Protein AF-A0A7X1ZLM6-F1 (afdb_monomer)

Radius of gyration: 24.39 Å; Cα contacts (8 Å, |Δi|>4): 23; chains: 1; bounding box: 56×49×61 Å

Mean predicted aligned error: 16.89 Å

pLDDT: mean 70.67, std 21.36, range [30.09, 94.31]

Solvent-accessible surface area (backbone atoms only — not comparable to full-atom values): 6677 Å² total; per-residue (Å²): 136,87,86,80,80,82,81,79,78,61,78,74,66,63,59,62,62,62,64,68,58,72,71,65,78,83,78,66,97,73,81,78,82,70,81,82,68,84,72,49,73,43,67,56,97,90,37,84,75,49,71,56,72,56,71,68,61,53,51,52,53,50,53,54,53,50,53,55,50,51,51,54,51,51,54,57,52,68,74,45,91,75,83,82,75,57,70,74,58,52,48,67,75,55,69,80,92,119

Sequence (98 aa):
MIKCERVRFSKKTVTTINQINKIKDIKVASTRKVKKKNPEIVFRDGKPVAVILNIEEYQEILEQLEDIEDLKVLEKMRKKPVKFRRLEEFLKEYSPSV

Foldseek 3Di:
DDDDDDDDDPPVVVVVVVVVVVVPPPDDPPDPPDPDDDWDFDDDPNHTDDTDDDPVVVVVVVVVVVVVVVVVVVVVVVVDPDDDDDPVVVCVVDPPPD

Secondary structure (DSSP, 8-state):
----------TTHHHHHHHHGGGGGGS---------PPPEEEEETTEEEEEE--HHHHHHHHHHHHHHHHHHHHHHHHTS---PPPHHHHHHH-----

Structure (mmCIF, N/CA/C/O backbone):
data_AF-A0A7X1ZLM6-F1
#
_entry.id   AF-A0A7X1ZLM6-F1
#
loop_
_atom_site.group_PDB
_atom_site.id
_atom_site.type_symbol
_atom_site.label_atom_id
_atom_site.label_alt_id
_atom_site.label_comp_id
_atom_site.label_asym_id
_atom_site.label_entity_id
_atom_site.label_seq_id
_atom_site.pdbx_PDB_ins_code
_atom_site.Cartn_x
_atom_site.Cartn_y
_atom_site.Cartn_z
_atom_site.occupancy
_atom_site.B_iso_or_equiv
_atom_site.auth_seq_id
_atom_site.auth_comp_id
_atom_site.auth_asym_id
_atom_site.auth_atom_id
_atom_site.pdbx_PDB_model_num
ATOM 1 N N . MET A 1 1 ? -33.977 -6.296 31.423 1.00 36.00 1 MET A N 1
ATOM 2 C CA . MET A 1 1 ? -32.731 -7.063 31.662 1.00 36.00 1 MET A CA 1
ATOM 3 C C . MET A 1 1 ? -32.374 -7.820 30.390 1.00 36.00 1 MET A C 1
ATOM 5 O O . MET A 1 1 ? -33.041 -8.797 30.082 1.00 36.00 1 MET A O 1
ATOM 9 N N . ILE A 1 2 ? -31.388 -7.354 29.620 1.00 41.66 2 ILE A N 1
ATOM 10 C CA . ILE A 1 2 ? -30.928 -8.052 28.408 1.00 41.66 2 ILE A CA 1
ATOM 11 C C . ILE A 1 2 ? -29.832 -9.033 28.841 1.00 41.66 2 ILE A C 1
ATOM 13 O O . ILE A 1 2 ? -28.785 -8.615 29.333 1.00 41.66 2 ILE A O 1
ATOM 17 N N . LYS A 1 3 ? -30.090 -10.341 28.729 1.00 39.44 3 LYS A N 1
ATOM 18 C CA . LYS A 1 3 ? -29.083 -11.383 28.971 1.00 39.44 3 LYS A CA 1
ATOM 19 C C . LYS A 1 3 ? -28.066 -11.335 27.829 1.00 39.44 3 LYS A C 1
ATOM 21 O O . LYS A 1 3 ? -28.410 -11.620 26.690 1.00 39.44 3 LYS A O 1
ATOM 26 N N . CYS A 1 4 ? -26.828 -10.959 28.138 1.00 30.09 4 CYS A N 1
ATOM 27 C CA . CYS A 1 4 ? -25.717 -11.026 27.196 1.00 30.09 4 CYS A CA 1
ATOM 28 C C . CYS A 1 4 ? -25.149 -12.451 27.226 1.00 30.09 4 CYS A C 1
ATOM 30 O O . CYS A 1 4 ? -24.566 -12.880 28.226 1.00 30.09 4 CYS A O 1
ATOM 32 N N . GLU A 1 5 ? -25.387 -13.213 26.163 1.00 39.16 5 GLU A N 1
ATOM 33 C CA . GLU 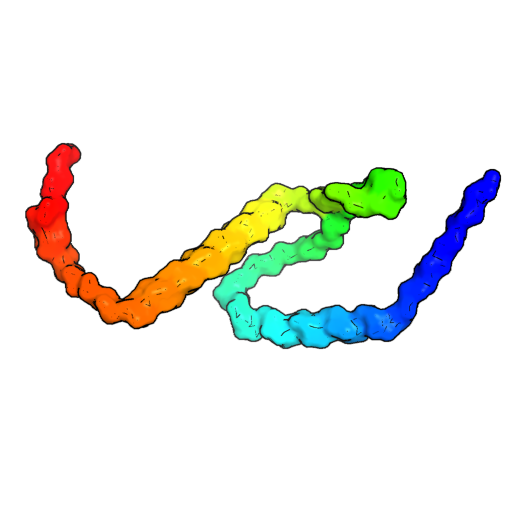A 1 5 ? -24.929 -14.592 26.045 1.00 39.16 5 GLU A CA 1
ATOM 34 C C . GLU A 1 5 ? -23.463 -14.614 25.592 1.00 39.16 5 GLU A C 1
ATOM 36 O O . GLU A 1 5 ? -23.086 -14.120 24.530 1.00 39.16 5 GLU A O 1
ATOM 41 N N . ARG A 1 6 ? -22.600 -15.137 26.466 1.00 38.47 6 ARG A N 1
ATOM 42 C CA . ARG A 1 6 ? -21.144 -15.151 26.302 1.00 38.47 6 ARG A CA 1
ATOM 43 C C . ARG A 1 6 ? -20.755 -16.208 25.261 1.00 38.47 6 ARG A C 1
ATOM 45 O O . ARG A 1 6 ? -20.666 -17.393 25.581 1.00 38.47 6 ARG A O 1
ATOM 52 N N . VAL A 1 7 ? -20.499 -15.776 24.025 1.00 45.41 7 VAL A N 1
ATOM 53 C CA . VAL A 1 7 ? -20.008 -16.634 22.934 1.00 45.41 7 VAL A CA 1
ATOM 54 C C . VAL A 1 7 ? -18.648 -17.230 23.320 1.00 45.41 7 VAL A C 1
ATOM 56 O O . VAL A 1 7 ? -17.647 -16.525 23.448 1.00 45.41 7 VAL A O 1
ATOM 59 N N . ARG A 1 8 ? -18.603 -18.550 23.536 1.00 36.84 8 ARG A N 1
ATOM 60 C CA . ARG A 1 8 ? -17.363 -19.292 23.797 1.00 36.84 8 ARG A CA 1
ATOM 61 C C . ARG A 1 8 ? -16.621 -19.500 22.480 1.00 36.84 8 ARG A C 1
ATOM 63 O O . ARG A 1 8 ? -16.921 -20.431 21.739 1.00 36.84 8 ARG A O 1
ATOM 70 N N . PHE A 1 9 ? -15.630 -18.658 22.203 1.00 40.00 9 PHE A N 1
ATOM 71 C CA . PHE A 1 9 ? -14.674 -18.933 21.134 1.00 40.00 9 PHE A CA 1
ATOM 72 C C . PHE A 1 9 ? -13.902 -20.221 21.455 1.00 40.00 9 PHE A C 1
ATOM 74 O O . PHE A 1 9 ? -13.250 -20.351 22.493 1.00 40.00 9 PHE A O 1
ATOM 81 N N . SER A 1 10 ? -14.034 -21.207 20.567 1.00 37.28 10 SER A N 1
ATOM 82 C CA . SER A 1 10 ? -13.340 -22.491 20.634 1.00 37.28 10 SER A CA 1
ATOM 83 C C . SER A 1 10 ? -11.828 -22.270 20.648 1.00 37.28 10 SER A C 1
ATOM 85 O O . SER A 1 10 ? -11.273 -21.682 19.724 1.00 37.28 10 SER A O 1
ATOM 87 N N . LY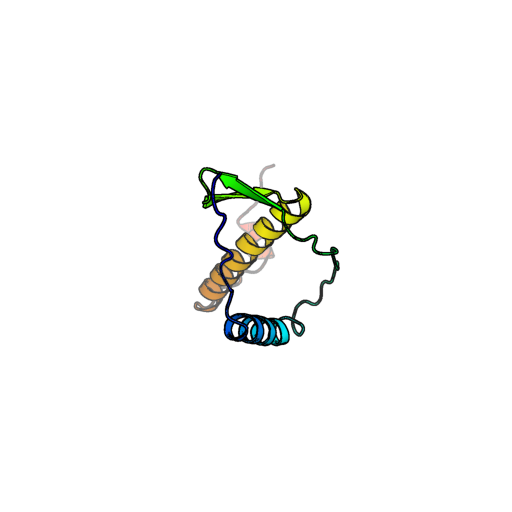S A 1 11 ? -11.139 -22.817 21.656 1.00 44.09 11 LYS A N 1
ATOM 88 C CA . LYS A 1 11 ? -9.670 -22.775 21.789 1.00 44.09 11 LYS A CA 1
ATOM 89 C C . LYS A 1 11 ? -8.911 -23.348 20.576 1.00 44.09 11 LYS A C 1
ATOM 91 O O . LYS A 1 11 ? -7.698 -23.195 20.508 1.00 44.09 11 LYS A O 1
ATOM 96 N N . LYS A 1 12 ? -9.598 -23.991 19.621 1.00 43.56 12 LYS A N 1
ATOM 97 C CA . LYS A 1 12 ? -9.004 -24.544 18.395 1.00 43.56 12 LYS A CA 1
ATOM 98 C C . LYS A 1 12 ? -8.702 -23.489 17.323 1.00 43.56 12 LYS A C 1
ATOM 100 O O . LYS A 1 12 ? -7.840 -23.732 16.491 1.00 43.56 12 LYS A O 1
ATOM 105 N N . THR A 1 13 ? -9.361 -22.326 17.331 1.00 39.78 13 THR A N 1
ATOM 106 C CA . THR A 1 13 ? -9.121 -21.280 16.312 1.00 39.78 13 THR A CA 1
ATOM 107 C C . THR A 1 13 ? -7.926 -20.381 16.639 1.00 39.78 13 THR A C 1
ATOM 109 O O . THR A 1 13 ? -7.405 -19.703 15.758 1.00 39.78 13 THR A O 1
ATOM 112 N N . VAL A 1 14 ? -7.448 -20.408 17.887 1.00 43.06 14 VAL A N 1
ATOM 113 C CA . VAL A 1 14 ? -6.340 -19.563 18.366 1.00 43.06 14 VAL A CA 1
ATOM 114 C C . VAL A 1 14 ? -4.974 -20.107 17.925 1.00 43.06 14 VAL A C 1
ATOM 116 O O . 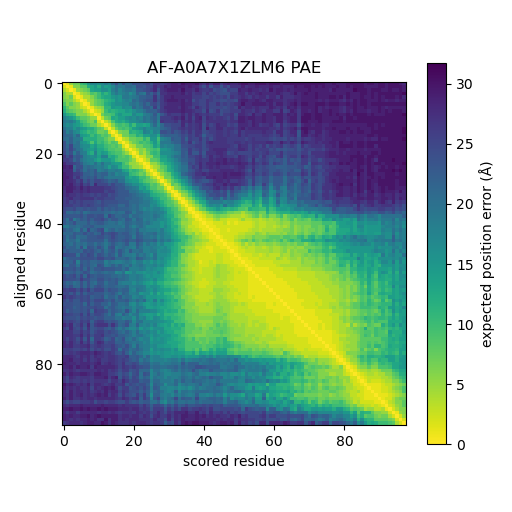VAL A 1 14 ? -4.039 -19.342 17.709 1.00 43.06 14 VAL A O 1
ATOM 119 N N . THR A 1 15 ? -4.839 -21.423 17.734 1.00 40.22 15 THR A N 1
ATOM 120 C CA . THR A 1 15 ? -3.542 -22.048 17.425 1.00 40.22 15 THR A CA 1
ATOM 121 C C . THR A 1 15 ? -3.116 -21.850 15.968 1.00 40.22 15 THR A C 1
ATOM 123 O O . THR A 1 15 ? -1.927 -21.699 15.691 1.00 40.22 15 THR A O 1
ATOM 126 N N . THR A 1 16 ? -4.068 -21.791 15.034 1.00 45.84 16 THR A N 1
ATOM 127 C CA . THR A 1 16 ? -3.774 -21.694 13.595 1.00 45.84 16 THR A CA 1
ATOM 128 C C . THR A 1 16 ? -3.254 -20.313 13.190 1.00 45.84 16 THR A C 1
ATOM 130 O O . THR A 1 16 ? -2.413 -20.209 12.300 1.00 45.84 16 THR A O 1
ATOM 133 N N . ILE A 1 17 ? -3.664 -19.249 13.891 1.00 46.94 17 ILE A N 1
ATOM 134 C CA . ILE A 1 17 ? -3.192 -17.881 13.611 1.00 46.94 17 ILE A CA 1
ATOM 135 C C . ILE A 1 17 ? -1.687 -17.742 13.922 1.00 46.94 17 ILE A C 1
ATOM 137 O O . ILE A 1 17 ? -0.969 -17.040 13.212 1.00 46.94 17 ILE A O 1
ATOM 141 N N . ASN A 1 18 ? -1.166 -18.482 14.909 1.00 48.75 18 ASN A N 1
ATOM 142 C CA . ASN A 1 18 ? 0.246 -18.401 15.302 1.00 48.75 18 ASN A CA 1
ATOM 143 C C . ASN A 1 18 ? 1.217 -19.078 14.320 1.00 48.75 18 ASN A C 1
ATOM 145 O O . ASN A 1 18 ? 2.396 -18.730 14.307 1.00 48.75 18 ASN A O 1
ATOM 149 N N . GLN A 1 19 ? 0.757 -20.015 13.484 1.00 50.66 19 GLN A N 1
ATOM 150 C CA . GLN A 1 19 ? 1.635 -20.694 12.519 1.00 50.66 19 GLN A CA 1
ATOM 151 C C . GLN A 1 19 ? 1.920 -19.834 11.277 1.00 50.66 19 GLN A C 1
ATOM 153 O O . GLN A 1 19 ? 3.004 -19.921 10.706 1.00 50.66 19 GLN A O 1
ATOM 158 N N . ILE A 1 20 ? 0.999 -18.942 10.905 1.00 48.50 20 ILE A N 1
ATOM 159 C CA . ILE A 1 20 ? 1.117 -18.091 9.708 1.00 48.50 20 ILE A CA 1
ATOM 160 C C . ILE A 1 20 ? 2.143 -16.958 9.913 1.00 48.50 20 ILE A C 1
ATOM 162 O O . ILE A 1 20 ? 2.770 -16.499 8.958 1.00 48.50 20 ILE A O 1
ATOM 166 N N . ASN A 1 21 ? 2.383 -16.534 11.158 1.00 49.38 21 ASN A N 1
ATOM 167 C CA . ASN A 1 21 ? 3.306 -15.435 11.462 1.00 49.38 21 ASN A CA 1
ATOM 168 C C . ASN A 1 21 ? 4.792 -15.828 11.385 1.00 49.38 21 ASN A C 1
ATOM 170 O O . ASN A 1 21 ? 5.626 -14.962 11.159 1.00 49.38 21 ASN A O 1
ATOM 174 N N . LYS A 1 22 ? 5.130 -17.121 11.487 1.00 49.25 22 LYS A N 1
ATOM 175 C CA . LYS A 1 22 ? 6.523 -17.604 11.562 1.00 49.25 22 LYS A CA 1
ATOM 176 C C . LYS A 1 22 ? 7.301 -17.496 10.240 1.00 49.25 22 LYS A C 1
ATOM 178 O O . LYS A 1 22 ? 8.521 -17.597 10.228 1.00 49.25 22 LYS A O 1
ATOM 183 N N . ILE A 1 23 ? 6.595 -17.311 9.122 1.00 48.16 23 ILE A N 1
ATOM 184 C CA . ILE A 1 23 ? 7.177 -17.236 7.770 1.00 48.16 23 ILE A CA 1
ATOM 185 C C . ILE A 1 23 ? 7.502 -15.780 7.376 1.00 48.16 23 ILE A C 1
ATOM 187 O O . ILE A 1 23 ? 8.328 -15.547 6.496 1.00 48.16 23 ILE A O 1
ATOM 191 N N . LYS A 1 24 ? 6.905 -14.781 8.044 1.00 46.16 24 LYS A N 1
ATOM 192 C CA . LYS A 1 24 ? 7.044 -13.356 7.682 1.00 46.16 24 LYS A CA 1
ATOM 193 C C . LYS A 1 24 ? 8.354 -12.714 8.158 1.00 46.16 24 LYS A C 1
ATOM 195 O O . LYS A 1 24 ? 8.744 -11.680 7.625 1.00 46.16 24 LYS A O 1
ATOM 200 N N . ASP A 1 25 ? 9.056 -13.340 9.099 1.00 42.31 25 ASP A N 1
ATOM 201 C CA . ASP A 1 25 ? 10.214 -12.744 9.779 1.00 42.31 25 ASP A CA 1
ATOM 202 C C . ASP A 1 25 ? 11.528 -12.776 8.965 1.00 42.31 25 ASP A C 1
ATOM 204 O O . ASP A 1 25 ? 12.502 -12.137 9.352 1.00 42.31 25 ASP A O 1
ATOM 208 N N . ILE A 1 26 ? 11.586 -13.488 7.830 1.00 48.12 26 ILE A N 1
ATOM 209 C CA . ILE A 1 26 ? 12.856 -13.772 7.123 1.00 48.12 26 ILE A CA 1
ATOM 210 C C . ILE A 1 26 ? 13.183 -12.773 5.990 1.00 48.12 26 ILE A C 1
ATOM 212 O O . ILE A 1 26 ? 14.310 -12.761 5.498 1.00 48.12 26 ILE A O 1
ATOM 216 N N . LYS A 1 27 ? 12.257 -11.902 5.557 1.00 40.00 27 LYS A N 1
ATOM 217 C CA . LYS A 1 27 ? 12.443 -11.129 4.306 1.00 40.00 27 LYS A CA 1
ATOM 218 C 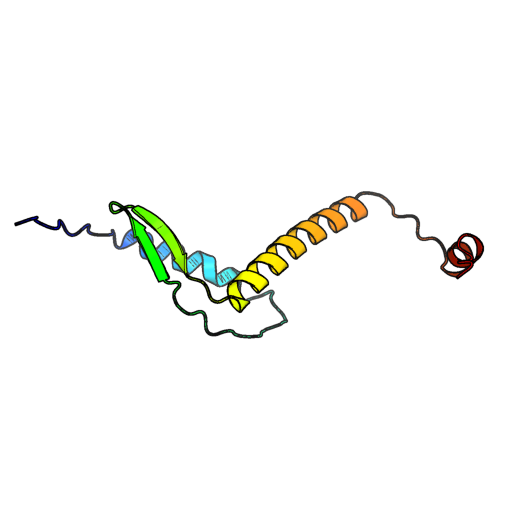C . LYS A 1 27 ? 12.059 -9.646 4.330 1.00 40.00 27 LYS A C 1
ATOM 220 O O . LYS A 1 27 ? 11.731 -9.098 3.284 1.00 40.00 27 LYS A O 1
ATOM 225 N N . VAL A 1 28 ? 12.139 -8.965 5.472 1.00 45.78 28 VAL A N 1
ATOM 226 C CA . VAL A 1 28 ? 11.978 -7.497 5.501 1.00 45.78 28 VAL A CA 1
ATOM 227 C C . VAL A 1 28 ? 13.227 -6.856 6.101 1.00 45.78 28 VAL A C 1
ATOM 229 O O . VAL A 1 28 ? 13.335 -6.653 7.306 1.00 45.78 28 VAL A O 1
ATOM 232 N N . ALA A 1 29 ? 14.199 -6.564 5.233 1.00 43.53 29 ALA A N 1
ATOM 233 C CA . ALA A 1 29 ? 15.477 -5.926 5.560 1.00 43.53 29 ALA A CA 1
ATOM 234 C C . ALA A 1 29 ? 15.384 -4.384 5.625 1.00 43.53 29 ALA A C 1
ATOM 236 O O . ALA A 1 29 ? 16.297 -3.684 5.200 1.00 43.53 29 ALA A O 1
ATOM 237 N N . SER A 1 30 ? 14.285 -3.844 6.157 1.00 43.56 30 SER A N 1
ATOM 238 C CA . SER A 1 30 ? 14.141 -2.413 6.461 1.00 43.56 30 SER A CA 1
ATOM 239 C C . SER A 1 30 ? 13.250 -2.259 7.691 1.00 43.56 30 SER A C 1
ATOM 241 O O . SER A 1 30 ? 12.037 -2.095 7.613 1.00 43.56 30 SER A O 1
ATOM 243 N N . THR A 1 31 ? 13.831 -2.462 8.872 1.00 40.03 31 THR A N 1
ATOM 244 C CA . THR A 1 31 ? 13.071 -2.551 10.121 1.00 40.03 31 THR A CA 1
ATOM 245 C C . THR A 1 31 ? 12.979 -1.196 10.823 1.00 40.03 31 THR A C 1
ATOM 247 O O . THR A 1 31 ? 13.790 -0.907 11.705 1.00 40.03 31 THR A O 1
ATOM 250 N N . ARG A 1 32 ? 11.938 -0.401 10.544 1.00 42.94 32 ARG A N 1
ATOM 251 C CA . ARG A 1 32 ? 11.345 0.448 11.593 1.00 42.94 32 ARG A CA 1
ATOM 252 C C . ARG A 1 32 ? 10.290 -0.384 12.308 1.00 42.94 32 ARG A C 1
ATOM 254 O O . ARG A 1 32 ? 9.189 -0.586 11.818 1.00 42.94 32 ARG A O 1
ATOM 261 N N . LYS A 1 33 ? 10.646 -0.923 13.477 1.00 48.84 33 LYS A N 1
ATOM 262 C CA . LYS A 1 33 ? 9.695 -1.622 14.351 1.00 48.84 33 LYS A CA 1
ATOM 263 C C . LYS A 1 33 ? 8.772 -0.588 14.997 1.00 48.84 33 LYS A C 1
ATOM 265 O O . LYS A 1 33 ? 8.991 -0.193 16.141 1.00 48.84 33 LYS A O 1
ATOM 270 N N . VAL A 1 34 ? 7.754 -0.141 14.266 1.00 55.78 34 VAL A N 1
ATOM 271 C CA . VAL A 1 34 ? 6.628 0.581 14.861 1.00 55.78 34 VAL A CA 1
ATOM 272 C C . VAL A 1 34 ? 5.951 -0.402 15.813 1.00 55.78 34 VAL A C 1
ATOM 274 O O . VAL A 1 34 ? 5.609 -1.527 15.437 1.00 55.78 34 VAL A O 1
ATOM 277 N N . LYS A 1 35 ? 5.847 -0.036 17.094 1.00 56.94 35 LYS A N 1
ATOM 278 C CA . LYS A 1 35 ? 5.112 -0.835 18.078 1.00 56.94 35 LYS A CA 1
ATOM 279 C C . LYS A 1 35 ? 3.657 -0.888 17.616 1.00 56.94 35 LYS A C 1
ATOM 281 O O . LYS A 1 35 ? 2.931 0.072 17.843 1.00 56.94 35 LYS A O 1
ATOM 286 N N . LYS A 1 36 ? 3.259 -1.987 16.965 1.00 61.44 36 LYS A N 1
ATOM 287 C CA . LYS A 1 36 ? 1.886 -2.203 16.496 1.00 61.44 36 LYS A CA 1
ATOM 288 C C . LYS A 1 36 ? 0.942 -2.089 17.685 1.00 61.44 36 LYS A C 1
ATOM 290 O O . LYS A 1 36 ? 0.934 -2.960 18.558 1.00 61.44 36 LYS A O 1
ATOM 295 N N . LYS A 1 37 ? 0.197 -0.988 17.748 1.00 67.12 37 LYS A N 1
ATOM 296 C CA . LYS A 1 37 ? -0.905 -0.848 18.696 1.00 67.12 37 LYS A CA 1
ATOM 297 C C . LYS A 1 37 ? -2.033 -1.755 18.2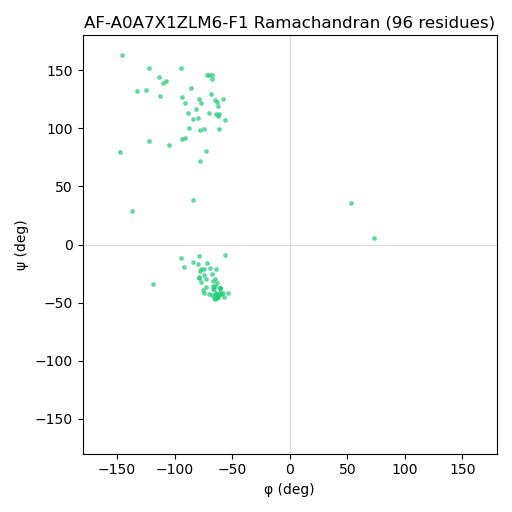13 1.00 67.12 37 LYS A C 1
ATOM 299 O O . LYS A 1 37 ? -2.199 -1.967 17.014 1.00 67.12 37 LYS A O 1
ATOM 304 N N . ASN A 1 38 ? -2.785 -2.335 19.145 1.00 72.56 38 ASN A N 1
ATOM 305 C CA . ASN A 1 38 ? -3.995 -3.054 18.758 1.00 72.56 38 ASN A CA 1
ATOM 306 C C . ASN A 1 38 ? -4.971 -2.027 18.165 1.00 72.56 38 ASN A C 1
ATOM 308 O O . ASN A 1 38 ? -5.248 -1.040 18.849 1.00 72.56 38 ASN A O 1
ATOM 312 N N . PRO A 1 39 ? -5.456 -2.218 16.927 1.00 80.25 39 PRO A N 1
ATOM 313 C CA . PRO A 1 39 ? -6.365 -1.266 16.311 1.00 80.25 39 PRO A CA 1
ATOM 314 C C . PRO A 1 39 ? -7.703 -1.264 17.053 1.00 80.25 39 PRO A C 1
ATOM 316 O O . PRO A 1 39 ? -8.193 -2.314 17.482 1.00 80.25 39 PRO A O 1
ATOM 319 N N . GLU A 1 40 ? -8.301 -0.088 17.198 1.00 86.06 40 GLU A N 1
ATOM 320 C CA . GLU A 1 40 ? -9.613 0.051 17.825 1.00 86.06 40 GLU A CA 1
ATOM 321 C C . GLU A 1 40 ? -10.711 -0.165 16.778 1.00 86.06 40 GLU A C 1
ATOM 323 O O . GLU A 1 40 ? -10.636 0.352 15.665 1.00 86.06 40 GLU A O 1
ATOM 328 N N . ILE A 1 41 ? -11.739 -0.947 17.116 1.00 88.06 41 ILE A N 1
ATOM 329 C CA . ILE A 1 41 ? -12.824 -1.309 16.193 1.00 88.06 41 ILE A CA 1
ATOM 330 C C . ILE A 1 41 ? -14.122 -0.658 16.667 1.00 88.06 41 ILE A C 1
ATOM 332 O O . ILE A 1 41 ? -14.530 -0.824 17.817 1.00 88.06 41 ILE A O 1
ATOM 336 N N . VAL A 1 42 ? -14.795 0.049 15.763 1.00 91.06 42 VAL A N 1
ATOM 337 C CA . VAL A 1 42 ? -16.078 0.714 16.007 1.00 91.06 42 VAL A CA 1
ATOM 338 C C . VAL A 1 42 ? -17.220 -0.208 15.594 1.00 91.06 42 VAL A C 1
ATOM 340 O O . VAL A 1 42 ? -17.277 -0.677 14.454 1.00 91.06 42 VAL A O 1
ATOM 343 N N . PHE A 1 43 ? -18.161 -0.427 16.513 1.00 94.19 43 PHE A N 1
ATOM 3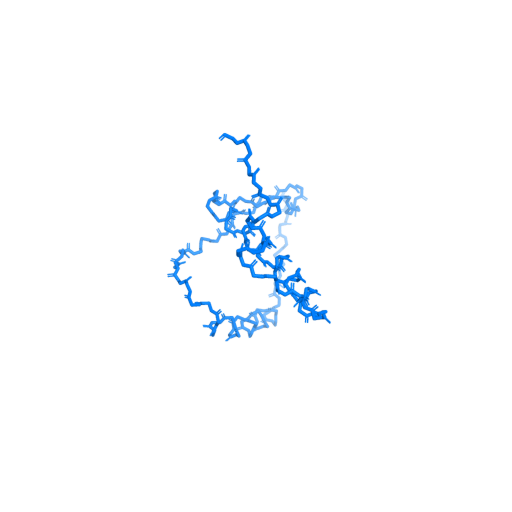44 C CA . PHE A 1 43 ? -19.347 -1.256 16.299 1.00 94.19 43 PHE A CA 1
ATOM 345 C C . PHE A 1 43 ? -20.614 -0.398 16.181 1.00 94.19 43 PHE A C 1
ATOM 347 O O . PHE A 1 43 ? -20.800 0.551 16.941 1.00 94.19 43 PHE A O 1
ATOM 354 N N . ARG A 1 44 ? -21.517 -0.768 15.267 1.00 93.50 44 ARG A N 1
ATOM 355 C CA . ARG A 1 44 ? -22.884 -0.232 15.149 1.00 93.50 44 ARG A CA 1
ATOM 356 C C . ARG A 1 44 ? -23.853 -1.405 14.997 1.00 93.50 44 ARG A C 1
ATOM 358 O O . ARG A 1 44 ? -23.574 -2.323 14.232 1.00 93.50 44 ARG A O 1
ATOM 365 N N . ASP A 1 45 ? -24.940 -1.418 15.766 1.00 91.19 45 ASP A N 1
ATOM 366 C CA . ASP A 1 45 ? -25.939 -2.506 15.778 1.00 91.19 45 ASP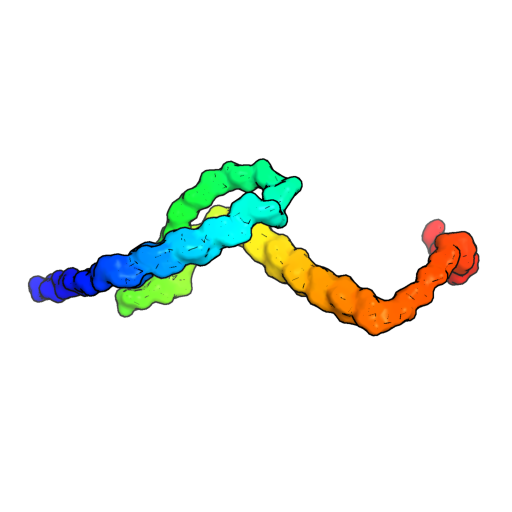 A CA 1
ATOM 367 C C . ASP A 1 45 ? -25.333 -3.904 16.011 1.00 91.19 45 ASP A C 1
ATOM 369 O O . ASP A 1 45 ? -25.743 -4.905 15.422 1.00 91.19 45 ASP A O 1
ATOM 373 N N . GLY A 1 46 ? -24.290 -3.968 16.845 1.00 91.88 46 GLY A N 1
ATOM 374 C CA . GLY A 1 46 ? -23.559 -5.205 17.135 1.00 91.88 46 GLY A CA 1
ATOM 375 C C . GLY A 1 46 ? -22.653 -5.701 16.001 1.00 91.88 46 GLY A C 1
ATOM 376 O O . GLY A 1 46 ? -22.064 -6.771 16.133 1.00 91.88 46 GLY A O 1
ATOM 377 N N . LYS A 1 47 ? -22.501 -4.942 14.907 1.00 92.19 47 LYS A N 1
ATOM 378 C CA . LYS A 1 47 ? -21.625 -5.273 13.773 1.00 92.19 47 LYS A CA 1
ATOM 379 C C . LYS A 1 47 ? -20.419 -4.329 13.719 1.00 92.19 47 LYS A C 1
ATOM 381 O O . LYS A 1 47 ? -20.592 -3.133 13.955 1.00 92.19 47 LYS A O 1
ATOM 386 N N . PRO A 1 48 ? -19.204 -4.820 13.419 1.00 93.12 48 PRO A N 1
ATOM 387 C CA . PRO A 1 48 ? -18.051 -3.950 13.202 1.00 93.12 48 PRO A CA 1
ATOM 388 C C . PRO A 1 48 ? -18.250 -3.155 11.906 1.00 93.12 48 PRO A C 1
ATOM 390 O O . PRO A 1 48 ? -18.573 -3.736 10.871 1.00 93.12 48 PRO A O 1
ATOM 393 N N . VAL A 1 49 ? -18.081 -1.835 11.966 1.00 93.69 49 VAL A N 1
ATOM 394 C CA . VAL A 1 49 ? -18.306 -0.928 10.824 1.00 93.69 49 VAL A CA 1
ATOM 395 C C . VAL A 1 49 ? -17.043 -0.177 10.426 1.00 93.69 49 VAL A C 1
ATOM 397 O O . VAL A 1 49 ? -16.849 0.089 9.244 1.00 93.69 49 VAL A O 1
ATOM 400 N N . ALA A 1 50 ? -16.178 0.162 11.381 1.00 91.75 50 ALA A N 1
ATOM 401 C CA . ALA A 1 50 ? -14.957 0.907 11.098 1.00 91.75 50 ALA A CA 1
ATOM 402 C C . ALA A 1 50 ? -13.809 0.477 12.013 1.00 91.75 50 ALA A C 1
ATOM 404 O O . ALA A 1 50 ? -14.023 -0.136 13.060 1.00 91.75 50 ALA A O 1
ATOM 405 N N . VAL A 1 51 ? -12.593 0.826 11.608 1.00 90.94 51 VAL A N 1
ATOM 406 C CA . VAL A 1 51 ? -11.367 0.633 12.381 1.00 90.94 51 VAL A CA 1
ATOM 407 C C . VAL A 1 51 ? -10.683 1.988 12.504 1.00 90.94 51 VAL A C 1
ATOM 409 O O . VAL A 1 51 ? -10.566 2.708 11.515 1.00 90.94 51 VAL A O 1
ATOM 412 N N . ILE A 1 52 ? -10.260 2.342 13.712 1.00 89.31 52 ILE A N 1
ATOM 413 C CA . ILE A 1 52 ? -9.479 3.547 13.979 1.00 89.31 52 ILE A CA 1
ATOM 414 C C . ILE A 1 52 ? -8.005 3.160 13.876 1.00 89.31 52 ILE A C 1
ATOM 416 O O . ILE A 1 52 ? -7.533 2.270 14.587 1.00 89.31 52 ILE A O 1
ATOM 420 N N . LEU A 1 53 ? -7.295 3.829 12.971 1.00 88.69 53 LEU A N 1
ATOM 421 C CA . LEU A 1 53 ? -5.873 3.628 12.710 1.00 88.69 53 LEU A CA 1
ATOM 422 C C . LEU A 1 53 ? -5.121 4.941 12.910 1.00 88.69 53 LEU A C 1
ATOM 424 O O . LEU A 1 53 ? -5.679 6.022 12.705 1.00 88.69 53 LEU A O 1
ATOM 428 N N . ASN A 1 54 ? -3.843 4.849 13.282 1.00 89.12 54 ASN A N 1
ATOM 429 C CA . ASN A 1 54 ? -2.970 6.017 13.239 1.00 89.12 54 ASN A CA 1
ATOM 430 C C . ASN A 1 54 ? -2.748 6.421 11.778 1.00 89.12 54 ASN A C 1
ATOM 432 O O . ASN A 1 54 ? -2.667 5.562 10.899 1.00 89.12 54 ASN A O 1
ATOM 436 N N . ILE A 1 55 ? -2.611 7.723 11.521 1.00 89.69 55 ILE A N 1
ATOM 437 C CA . ILE A 1 55 ? -2.429 8.220 10.151 1.00 89.69 55 ILE A CA 1
ATOM 438 C C . ILE A 1 55 ? -1.165 7.650 9.493 1.00 89.69 55 ILE A C 1
ATOM 440 O O . ILE A 1 55 ? -1.205 7.278 8.327 1.00 89.69 55 ILE A O 1
ATOM 444 N N . GLU A 1 56 ? -0.085 7.498 10.262 1.00 89.50 56 GLU A N 1
ATOM 445 C CA . GLU A 1 56 ? 1.178 6.909 9.799 1.00 89.50 56 GLU A CA 1
ATOM 446 C C . GLU A 1 56 ? 0.999 5.443 9.378 1.00 89.50 56 GLU A C 1
ATOM 448 O O . GLU A 1 56 ? 1.465 5.036 8.321 1.00 89.50 56 GLU A O 1
ATOM 453 N N . GLU A 1 57 ? 0.264 4.656 10.172 1.00 86.50 57 GLU A N 1
ATOM 454 C CA . GLU A 1 57 ? -0.010 3.244 9.868 1.00 86.50 57 GLU A CA 1
ATOM 455 C C . GLU A 1 57 ? -0.897 3.106 8.626 1.00 86.50 57 GLU A C 1
ATOM 457 O O . GLU A 1 57 ? -0.703 2.201 7.819 1.00 86.50 57 GLU A O 1
ATOM 462 N N . TYR A 1 58 ? -1.870 4.004 8.459 1.00 88.81 58 TYR A N 1
ATOM 463 C CA . TYR A 1 58 ? -2.703 4.035 7.262 1.00 88.81 58 TYR A CA 1
ATOM 464 C C . TYR A 1 58 ? -1.875 4.340 6.006 1.00 88.81 58 TYR A C 1
ATOM 466 O O . TYR A 1 58 ? -2.024 3.645 5.004 1.00 88.81 58 TYR A O 1
ATOM 474 N N . GLN A 1 59 ? -0.980 5.330 6.072 1.00 91.94 59 GLN A N 1
ATOM 475 C CA . GLN A 1 59 ? -0.086 5.678 4.963 1.00 91.94 59 GLN A CA 1
ATOM 476 C C . GLN A 1 59 ? 0.850 4.523 4.600 1.00 91.94 59 GLN A C 1
ATOM 478 O O . GLN A 1 59 ? 0.941 4.166 3.431 1.00 91.94 59 GLN A O 1
ATOM 483 N N . GLU A 1 60 ? 1.457 3.869 5.591 1.00 90.12 60 GLU A N 1
ATOM 484 C CA . GLU A 1 60 ? 2.344 2.725 5.353 1.00 90.12 60 GLU A CA 1
ATOM 485 C C . GLU A 1 60 ? 1.612 1.563 4.658 1.00 90.12 60 GLU A C 1
ATOM 487 O O . GLU A 1 60 ? 2.165 0.891 3.789 1.00 90.12 60 GLU A O 1
ATOM 492 N N . ILE A 1 61 ? 0.343 1.323 5.013 1.00 88.19 61 ILE A N 1
ATOM 493 C CA . ILE A 1 61 ? -0.474 0.298 4.349 1.00 88.19 61 ILE A CA 1
ATOM 494 C C . ILE A 1 61 ? -0.737 0.666 2.883 1.00 88.19 61 ILE A C 1
ATOM 496 O O . ILE A 1 61 ? -0.735 -0.229 2.038 1.00 88.19 61 ILE A O 1
ATOM 500 N N . LEU A 1 62 ? -0.962 1.947 2.573 1.00 92.44 62 LEU A N 1
ATOM 501 C CA . LEU A 1 62 ? -1.137 2.404 1.192 1.00 92.44 62 LEU A CA 1
ATOM 502 C C . LEU A 1 62 ? 0.143 2.218 0.371 1.00 92.44 62 LEU A C 1
ATOM 504 O O . LEU A 1 62 ? 0.077 1.625 -0.702 1.00 92.44 62 LEU A O 1
ATOM 508 N N . GLU A 1 63 ? 1.295 2.627 0.904 1.00 91.25 63 GLU A N 1
ATOM 509 C CA . GLU A 1 63 ? 2.599 2.446 0.248 1.00 91.25 63 GLU A CA 1
ATOM 510 C C . GLU A 1 63 ? 2.864 0.964 -0.065 1.00 91.25 63 GLU A C 1
ATOM 512 O O . GLU A 1 63 ? 3.206 0.607 -1.189 1.00 91.25 63 GLU A O 1
ATOM 517 N N . GLN A 1 64 ? 2.598 0.066 0.890 1.00 91.88 64 GLN A N 1
ATOM 518 C CA . GLN A 1 64 ? 2.753 -1.377 0.671 1.00 91.88 64 GLN A CA 1
ATOM 519 C C . GLN A 1 64 ? 1.818 -1.929 -0.414 1.00 91.88 64 GLN A C 1
ATOM 521 O O . GLN A 1 64 ? 2.172 -2.895 -1.093 1.00 91.88 64 GLN A O 1
ATOM 526 N N . LEU A 1 65 ? 0.607 -1.380 -0.562 1.00 94.31 65 LEU A N 1
ATOM 527 C CA . LEU A 1 65 ? -0.305 -1.793 -1.632 1.00 94.31 65 LEU A CA 1
ATOM 528 C C . LEU A 1 65 ? 0.239 -1.382 -3.004 1.00 94.31 65 LEU A C 1
ATOM 530 O O . LEU A 1 65 ? 0.227 -2.210 -3.916 1.00 94.31 65 LEU A O 1
ATOM 534 N N . GLU A 1 66 ? 0.756 -0.160 -3.124 1.00 92.56 66 GLU A N 1
ATOM 535 C CA . GLU A 1 66 ? 1.383 0.354 -4.347 1.00 92.56 66 GLU A CA 1
ATOM 536 C C . GLU A 1 66 ? 2.642 -0.447 -4.712 1.00 92.56 66 GLU A C 1
ATOM 538 O O . GLU A 1 66 ? 2.748 -0.943 -5.835 1.00 92.56 66 GLU A O 1
ATOM 543 N N . ASP A 1 67 ? 3.517 -0.725 -3.740 1.00 92.75 67 ASP A N 1
ATOM 544 C CA . ASP A 1 67 ? 4.716 -1.553 -3.929 1.00 92.75 67 ASP A CA 1
ATOM 545 C C . ASP A 1 67 ? 4.381 -2.927 -4.541 1.00 92.75 67 ASP A C 1
ATOM 547 O O . ASP A 1 67 ? 5.075 -3.439 -5.427 1.00 92.75 67 ASP A O 1
ATOM 551 N N . ILE A 1 68 ? 3.294 -3.561 -4.084 1.00 91.69 68 ILE A N 1
ATOM 552 C CA . ILE A 1 68 ? 2.852 -4.864 -4.603 1.00 91.69 68 ILE A CA 1
ATOM 553 C C . ILE A 1 68 ? 2.380 -4.750 -6.058 1.00 91.69 68 ILE A C 1
ATOM 555 O O . ILE A 1 68 ? 2.561 -5.689 -6.844 1.00 91.69 68 ILE A O 1
ATOM 559 N N . GLU A 1 69 ? 1.740 -3.647 -6.429 1.00 91.31 69 GLU A N 1
ATOM 560 C CA . GLU A 1 69 ? 1.313 -3.403 -7.804 1.00 91.31 69 GLU A CA 1
ATOM 561 C C . GLU A 1 69 ? 2.503 -3.132 -8.724 1.00 91.31 69 GLU A C 1
ATOM 563 O O . GLU A 1 69 ? 2.596 -3.752 -9.792 1.00 91.31 69 GLU A O 1
ATOM 568 N N . ASP A 1 70 ? 3.467 -2.337 -8.271 1.00 91.50 70 ASP A N 1
ATOM 569 C CA . ASP A 1 70 ? 4.709 -2.059 -8.989 1.00 91.50 70 ASP A CA 1
ATOM 570 C C . ASP A 1 70 ? 5.517 -3.330 -9.250 1.00 91.50 70 ASP A C 1
ATOM 572 O O . ASP A 1 70 ? 5.967 -3.579 -10.375 1.00 91.50 70 ASP A O 1
ATOM 576 N N . LEU A 1 71 ? 5.623 -4.221 -8.259 1.00 92.19 71 LEU A N 1
ATOM 577 C CA . LEU A 1 71 ? 6.269 -5.522 -8.444 1.00 92.19 71 LEU A CA 1
ATOM 578 C C . LEU A 1 71 ? 5.596 -6.345 -9.551 1.00 92.19 71 LEU A C 1
ATOM 580 O O . LEU A 1 71 ? 6.284 -6.932 -10.392 1.00 92.19 71 LEU A O 1
ATOM 584 N N . LYS A 1 72 ? 4.258 -6.352 -9.620 1.00 91.00 72 LYS A N 1
ATOM 585 C CA . LYS A 1 72 ? 3.527 -7.040 -10.701 1.00 91.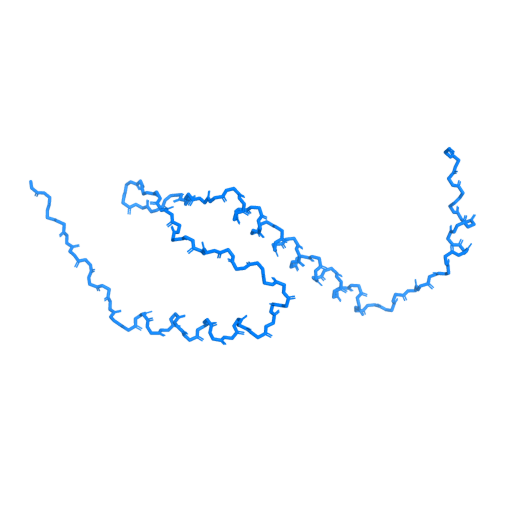00 72 LYS A CA 1
ATOM 586 C C . LYS A 1 72 ? 3.805 -6.403 -12.061 1.00 91.00 72 LYS A C 1
ATOM 588 O O . LYS A 1 72 ? 3.847 -7.113 -13.070 1.00 91.00 72 LYS A O 1
ATOM 593 N N . VAL A 1 73 ? 3.966 -5.083 -12.123 1.00 89.38 73 VAL A N 1
ATOM 594 C CA . VAL A 1 73 ? 4.332 -4.374 -13.357 1.00 89.38 73 VAL A CA 1
ATOM 595 C C . VAL A 1 73 ? 5.742 -4.768 -13.800 1.00 89.38 73 VAL A C 1
ATOM 597 O O . VAL A 1 73 ? 5.924 -5.149 -14.960 1.00 89.38 73 VAL A O 1
ATOM 600 N N . LEU A 1 74 ? 6.715 -4.791 -12.889 1.00 87.75 74 LEU A N 1
ATOM 601 C CA . LEU A 1 74 ? 8.083 -5.232 -13.177 1.00 87.75 74 LEU A CA 1
ATOM 602 C C . LEU A 1 74 ? 8.128 -6.686 -13.659 1.00 87.75 74 LEU A C 1
ATOM 604 O O . LEU A 1 74 ? 8.809 -6.995 -14.638 1.00 87.75 74 LEU A O 1
ATOM 608 N N . GLU A 1 75 ? 7.367 -7.586 -13.035 1.00 88.88 75 GLU A N 1
ATOM 609 C CA . GLU A 1 75 ? 7.245 -8.971 -13.496 1.00 88.88 75 GLU A CA 1
ATOM 610 C C . GLU A 1 75 ? 6.679 -9.060 -14.917 1.00 88.88 75 GLU A C 1
ATOM 612 O O . GLU A 1 75 ? 7.170 -9.846 -15.731 1.00 88.88 75 GLU A O 1
ATOM 617 N N . LYS A 1 76 ? 5.675 -8.240 -15.255 1.00 87.94 76 LYS A N 1
ATOM 618 C CA . LYS A 1 76 ? 5.133 -8.166 -16.621 1.00 87.94 76 LYS A CA 1
ATOM 619 C C . LYS A 1 76 ? 6.173 -7.655 -17.617 1.00 87.94 76 LYS A C 1
ATOM 621 O O . LYS A 1 76 ? 6.262 -8.209 -18.711 1.00 87.94 76 LYS A O 1
ATOM 626 N N . MET A 1 77 ? 6.963 -6.645 -17.250 1.00 85.00 77 MET A N 1
ATOM 627 C CA . MET A 1 77 ? 8.040 -6.124 -18.098 1.00 85.00 77 MET A CA 1
ATOM 628 C C . MET A 1 77 ? 9.134 -7.173 -18.323 1.00 85.00 77 MET A C 1
ATOM 630 O O . MET A 1 77 ? 9.553 -7.374 -19.458 1.00 85.00 77 MET A O 1
ATOM 634 N N . ARG A 1 78 ? 9.525 -7.918 -17.279 1.00 84.75 78 ARG A N 1
ATOM 635 C CA . ARG A 1 78 ? 10.542 -8.983 -17.360 1.00 84.75 78 ARG A CA 1
ATOM 636 C C . ARG A 1 78 ? 10.146 -10.164 -18.250 1.00 84.75 78 ARG A C 1
ATOM 638 O O . ARG A 1 78 ? 11.028 -10.886 -18.703 1.00 84.75 78 ARG A O 1
ATOM 645 N N . LYS A 1 79 ? 8.852 -10.378 -18.518 1.00 84.81 79 LYS A N 1
ATOM 646 C CA . LYS A 1 79 ? 8.382 -11.442 -19.430 1.00 84.81 79 LYS A CA 1
ATOM 647 C C . LYS A 1 79 ? 8.734 -11.187 -20.895 1.00 84.81 79 LYS A C 1
ATOM 649 O O . LYS A 1 79 ? 8.706 -12.125 -21.687 1.00 84.81 79 LYS A O 1
ATOM 654 N N . LYS A 1 80 ? 9.026 -9.944 -21.278 1.00 77.69 80 LYS A N 1
ATOM 655 C CA . LYS A 1 80 ? 9.429 -9.590 -22.641 1.00 77.69 80 LYS A CA 1
ATOM 656 C C . LYS A 1 80 ? 10.882 -9.115 -22.621 1.00 77.69 80 LYS A C 1
ATOM 658 O O . LYS A 1 80 ? 11.282 -8.459 -21.664 1.00 77.69 80 LYS A O 1
ATOM 663 N N . PRO A 1 81 ? 11.686 -9.414 -23.655 1.00 77.12 81 PRO A N 1
ATOM 664 C CA . PRO A 1 81 ? 13.020 -8.843 -23.760 1.00 77.12 81 PRO A CA 1
ATOM 665 C C . PRO A 1 81 ? 12.893 -7.321 -23.869 1.00 77.12 81 PRO A C 1
ATOM 667 O O . PRO A 1 81 ? 12.382 -6.793 -24.859 1.00 77.12 81 PRO A O 1
ATOM 670 N N . VAL A 1 82 ? 13.318 -6.618 -22.822 1.00 76.81 82 VAL A N 1
ATOM 671 C CA . VAL A 1 82 ? 13.328 -5.156 -22.800 1.00 76.81 82 VAL A CA 1
ATOM 672 C C . VAL A 1 82 ? 14.520 -4.699 -23.634 1.00 76.81 82 VAL A C 1
ATOM 674 O O . VAL A 1 82 ? 15.658 -5.088 -23.372 1.00 76.81 82 VAL A O 1
ATOM 677 N N . LYS A 1 83 ? 14.267 -3.902 -24.674 1.00 78.62 83 LYS A N 1
ATOM 678 C CA . LYS A 1 83 ? 15.342 -3.261 -25.435 1.00 78.62 83 LYS A CA 1
ATOM 679 C C . LYS A 1 83 ? 15.813 -2.044 -24.651 1.00 78.62 83 LYS A C 1
ATOM 681 O O . LYS A 1 83 ? 15.097 -1.049 -24.568 1.00 78.62 83 LYS A O 1
ATOM 686 N N . PHE A 1 84 ? 17.007 -2.133 -24.084 1.00 79.12 84 PHE A N 1
ATOM 687 C CA . PHE A 1 84 ? 17.681 -0.983 -23.497 1.00 79.12 84 PHE A CA 1
ATOM 688 C C . PHE A 1 84 ? 18.296 -0.155 -24.626 1.00 79.12 84 PHE A C 1
ATOM 690 O O . PHE A 1 84 ? 19.038 -0.686 -25.452 1.00 79.12 84 PHE A O 1
ATOM 697 N N . ARG A 1 85 ? 17.959 1.134 -24.685 1.00 82.06 85 ARG A N 1
ATOM 698 C CA . ARG A 1 85 ? 18.647 2.107 -25.542 1.00 82.06 85 ARG A CA 1
ATOM 699 C C . ARG A 1 85 ? 19.732 2.802 -24.730 1.00 82.06 85 ARG A C 1
ATOM 701 O O . ARG A 1 85 ? 19.628 2.887 -23.506 1.00 82.06 85 ARG A O 1
ATOM 708 N N . ARG A 1 86 ? 20.789 3.260 -25.400 1.00 87.19 86 ARG A N 1
ATOM 709 C CA . ARG A 1 86 ? 21.858 4.011 -24.733 1.00 87.19 86 ARG A CA 1
ATOM 710 C C . ARG A 1 86 ? 21.346 5.389 -24.324 1.00 87.19 86 ARG A C 1
ATOM 712 O O . ARG A 1 86 ? 20.539 5.983 -25.038 1.00 87.19 86 ARG A O 1
ATOM 719 N N . LEU A 1 87 ? 21.823 5.903 -23.193 1.00 85.25 87 LEU A N 1
ATOM 720 C CA . LEU A 1 87 ? 21.390 7.208 -22.689 1.00 85.25 87 LEU A CA 1
ATOM 721 C C . LEU A 1 87 ? 21.709 8.324 -23.696 1.00 85.25 87 LEU A C 1
ATOM 723 O O . LEU A 1 87 ? 20.892 9.210 -23.916 1.00 85.25 87 LEU A O 1
ATOM 727 N N . GLU A 1 88 ? 22.853 8.232 -24.376 1.00 85.62 88 GLU A N 1
ATOM 728 C CA . GLU A 1 88 ? 23.277 9.201 -25.390 1.00 85.62 88 GLU A CA 1
ATOM 729 C C . GLU A 1 88 ? 22.353 9.207 -26.616 1.00 85.62 88 GLU A C 1
ATOM 731 O O . GLU A 1 88 ? 22.215 10.228 -27.281 1.00 85.62 88 GLU A O 1
ATOM 736 N N . GLU A 1 89 ? 21.731 8.070 -26.937 1.00 85.12 89 GLU A N 1
ATOM 737 C CA . GLU A 1 89 ? 20.760 7.949 -28.030 1.00 85.12 89 GLU A CA 1
ATOM 738 C C . GLU A 1 89 ? 19.422 8.590 -27.640 1.00 85.12 89 GLU A C 1
ATOM 740 O O . GLU A 1 89 ? 18.850 9.340 -28.426 1.00 85.12 89 GLU A O 1
ATOM 745 N N . PHE A 1 90 ? 18.978 8.382 -26.397 1.00 87.00 90 PHE A N 1
ATOM 746 C CA . PHE A 1 90 ? 17.779 9.022 -25.854 1.00 87.00 90 PHE A CA 1
ATOM 747 C C . PHE A 1 90 ? 17.913 10.551 -25.784 1.00 87.00 90 PHE A C 1
ATOM 749 O O . PHE A 1 90 ? 17.011 11.263 -26.210 1.00 87.00 90 PHE A O 1
ATOM 756 N N . LEU A 1 91 ? 19.049 11.065 -25.301 1.00 87.94 91 LEU A N 1
ATOM 757 C CA . LEU A 1 91 ? 19.292 12.510 -25.180 1.00 87.94 91 LEU A CA 1
ATOM 758 C C . LEU A 1 91 ? 19.402 13.225 -26.536 1.00 87.94 91 LEU A C 1
ATOM 760 O O . LEU A 1 91 ? 19.134 14.418 -26.628 1.00 87.94 91 LEU A O 1
ATOM 764 N N . LYS A 1 92 ? 19.780 12.511 -27.603 1.00 86.25 92 LYS A N 1
ATOM 765 C CA . LYS A 1 92 ? 19.744 13.058 -28.969 1.00 86.25 92 LYS A CA 1
ATOM 766 C C . LYS A 1 92 ? 18.316 13.193 -29.498 1.00 86.25 92 LYS A C 1
ATOM 768 O O . LYS A 1 92 ? 18.033 14.143 -30.217 1.00 86.25 92 LYS A O 1
ATOM 773 N N . GLU A 1 93 ? 17.440 12.248 -29.159 1.00 84.06 93 GLU A N 1
ATOM 774 C CA . GLU A 1 93 ? 16.021 12.247 -29.548 1.00 84.06 93 GLU A CA 1
ATOM 775 C C . GLU A 1 93 ? 15.214 13.266 -28.725 1.00 84.06 93 GLU A C 1
ATOM 777 O O . GLU A 1 93 ? 14.373 13.985 -29.259 1.00 84.06 93 GLU A O 1
ATOM 782 N N . TYR A 1 94 ? 15.517 13.373 -27.431 1.00 79.12 94 TYR A N 1
ATOM 783 C CA . TYR A 1 94 ? 14.903 14.309 -26.496 1.00 79.12 94 TYR A CA 1
ATOM 784 C C . TYR A 1 94 ? 15.876 15.454 -26.200 1.00 79.12 94 TYR A C 1
ATOM 786 O O . TYR A 1 94 ? 16.621 15.420 -25.225 1.00 79.12 94 TYR A O 1
ATOM 794 N N . SER A 1 95 ? 15.867 16.483 -27.048 1.00 71.50 95 SER A N 1
ATOM 795 C CA . SER A 1 95 ? 16.459 17.787 -26.724 1.00 71.50 95 SER A CA 1
ATOM 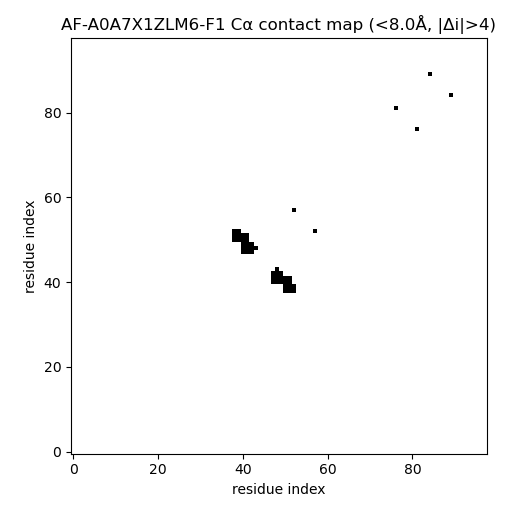796 C C . SER A 1 95 ? 15.374 18.667 -26.096 1.00 71.50 95 SER A C 1
ATOM 798 O O . SER A 1 95 ? 14.616 19.300 -26.836 1.00 71.50 95 SER A O 1
ATOM 800 N N . PRO A 1 96 ? 15.218 18.687 -24.757 1.00 71.75 96 PRO A N 1
ATOM 801 C CA . PRO A 1 96 ? 14.236 19.551 -24.127 1.00 71.75 96 PRO A CA 1
ATOM 802 C C . PRO A 1 96 ? 14.638 21.000 -24.402 1.00 71.75 96 PRO A C 1
ATOM 804 O O . PRO A 1 96 ? 15.672 21.477 -23.945 1.00 71.75 96 PRO A O 1
ATOM 807 N N . SER A 1 97 ? 13.825 21.678 -25.207 1.00 60.03 97 SER A N 1
ATOM 808 C CA . SER A 1 97 ? 13.873 23.130 -25.365 1.00 60.03 97 SER A CA 1
ATOM 809 C C . SER A 1 97 ? 13.174 23.728 -24.146 1.00 60.03 97 SER A C 1
ATOM 811 O O . SER A 1 97 ? 12.011 24.117 -24.233 1.00 60.03 97 SER A O 1
ATOM 813 N N . VAL A 1 98 ? 13.824 23.658 -22.986 1.00 54.38 98 VAL A N 1
ATOM 814 C CA . VAL A 1 98 ? 13.353 24.296 -21.749 1.00 54.38 98 VAL A CA 1
ATOM 815 C C . VAL A 1 98 ? 14.287 25.424 -21.365 1.00 54.38 98 VAL A C 1
ATOM 817 O O . VAL A 1 98 ? 15.517 25.225 -21.475 1.00 54.38 98 VAL A O 1
#